Protein AF-A0A833WIV6-F1 (afdb_monomer)

Radius of gyration: 15.49 Å; Cα contacts (8 Å, |Δi|>4): 102; chains: 1; bounding box: 27×30×42 Å

Nearest PDB structures (foldseek):
  5jgd-assembly1_A  TM=8.834E-01  e=3.435E-06  Homo sapiens
  5jgb-assembly1_A  TM=8.990E-01  e=9.424E-06  Homo sapiens
  5gjg-assembly1_A  TM=8.885E-01  e=7.200E-06  Homo sapiens
  7nti-assembly1_A  TM=8.740E-01  e=1.411E-05  Homo sapiens
  9fpd-assembly1_A  TM=8.781E-01  e=3.384E-05  Homo sapiens

Mean predicted aligned error: 6.57 Å

Secondary structure (DSSP, 8-state):
-----HHHHHHHHHHHHHHHTT---TTSPPEEEEEGGGTEEEEPP-TT-BHHHHHTTGGGPPPPPHHHHHHHHHHHHHHHHHHHH--SSS----S--SGGG-B--TT-

Organism: Juglans regia (NCBI:txid51240)

Sequence (108 aa):
MLHSHGSQGSQEFQMEVNVLGQLRHPNLVKLIGSCPEAFALIYEYLPNGSLEDRLKCKDNSPPLSWQTRLRIAIELCSVLVYLHSSTRPRTIVHGDLKPANILLDSNY

InterPro domains:
  IPR000719 Protein kinase domain [PS50011] (1-108)
  IPR001245 Serine-threonine/tyrosine-protein kinase, catalytic domain [PF07714] (5-107)
  IPR008271 Serine/threonine-protein kinase, active site [PS00108] (92-104)
  IPR011009 Protein kinase-like domain superfamily [SSF56112] (6-108)
  IPR051348 U-box domain-containing ubiquitin ligases [PTHR45647] (1-108)

Foldseek 3Di:
DQDPDPPVLVVVLVCCCVPQQPDDDPQDWHFPHADSVVSDTDTDDAPQAWQVCQCVCPPVNDHDDPVRVVVLVVSVVVVQCVQQVDPPPHRHDPVDDDRNPRGHHPVD

pLDDT: mean 86.27, std 14.5, range [40.66, 98.25]

Structure (mmCIF, N/CA/C/O backbone):
data_AF-A0A833WIV6-F1
#
_entry.id   AF-A0A833WIV6-F1
#
loop_
_atom_site.group_PDB
_atom_site.id
_atom_site.type_symbol
_atom_site.label_atom_id
_atom_site.label_alt_id
_atom_site.label_comp_id
_atom_site.label_asym_id
_atom_site.label_entity_id
_atom_site.label_seq_id
_atom_site.pdbx_PDB_ins_code
_atom_site.Cartn_x
_atom_site.Cartn_y
_atom_site.Cartn_z
_atom_site.occupancy
_atom_site.B_iso_or_equiv
_atom_site.auth_seq_id
_atom_site.auth_comp_id
_atom_site.auth_asym_id
_atom_site.auth_atom_id
_atom_site.pdbx_PDB_model_num
ATOM 1 N N . MET A 1 1 ? -0.946 -12.568 8.301 1.00 41.06 1 MET A N 1
ATOM 2 C CA . MET A 1 1 ? -1.688 -13.176 9.425 1.00 41.06 1 MET A CA 1
ATOM 3 C C . MET A 1 1 ? -1.398 -12.335 10.646 1.00 41.06 1 MET A C 1
ATOM 5 O O . MET A 1 1 ? -0.235 -12.233 11.010 1.00 41.06 1 MET A O 1
ATOM 9 N N . LEU A 1 2 ? -2.412 -11.697 11.227 1.00 44.12 2 LEU A N 1
ATOM 10 C CA . LEU A 1 2 ? -2.279 -11.105 12.556 1.00 44.12 2 LEU A CA 1
ATOM 11 C C . LEU A 1 2 ? -2.088 -12.277 13.528 1.00 44.12 2 LEU A C 1
ATOM 13 O O . LEU A 1 2 ? -2.938 -13.163 13.605 1.00 44.12 2 LEU A O 1
ATOM 17 N N . HIS A 1 3 ? -0.919 -12.370 14.157 1.00 42.97 3 HIS A N 1
ATOM 18 C CA . HIS A 1 3 ? -0.612 -13.471 15.064 1.00 42.97 3 HIS A CA 1
ATOM 19 C C . HIS A 1 3 ? -1.459 -13.350 16.338 1.00 42.97 3 HIS A C 1
ATOM 21 O O . HIS A 1 3 ? -1.523 -12.292 16.961 1.00 42.97 3 HIS A O 1
ATOM 27 N N . SER A 1 4 ? -2.090 -14.453 16.745 1.00 52.16 4 SER A N 1
ATOM 28 C CA . SER A 1 4 ? -2.862 -14.553 17.983 1.00 52.16 4 SER A CA 1
ATOM 29 C C . SER A 1 4 ? -1.932 -14.569 19.201 1.00 52.16 4 SER A C 1
ATOM 31 O O . SER A 1 4 ? -1.589 -15.631 19.721 1.00 52.16 4 SER A O 1
ATOM 33 N N . HIS A 1 5 ? -1.515 -13.398 19.674 1.00 40.66 5 HIS A N 1
ATOM 34 C CA . HIS A 1 5 ? -0.803 -13.268 20.943 1.00 40.66 5 HIS A CA 1
ATOM 35 C C . HIS A 1 5 ? -1.464 -12.198 21.823 1.00 40.66 5 HIS A C 1
ATOM 37 O O . HIS A 1 5 ? -1.120 -11.022 21.796 1.00 40.66 5 HIS A O 1
ATOM 43 N N . GLY A 1 6 ? -2.431 -12.642 22.631 1.00 57.00 6 GLY A N 1
ATOM 44 C CA . GLY A 1 6 ? -2.947 -11.898 23.784 1.00 57.00 6 GLY A CA 1
ATOM 45 C C . GLY A 1 6 ? -3.742 -10.623 23.477 1.00 57.00 6 GLY A C 1
ATOM 46 O O . GLY A 1 6 ? -4.127 -10.342 22.344 1.00 57.00 6 GLY A O 1
ATOM 47 N N . SER A 1 7 ? -3.982 -9.839 24.534 1.00 56.44 7 SER A N 1
ATOM 48 C CA . SER A 1 7 ? -4.749 -8.580 24.548 1.00 56.44 7 SER A CA 1
ATOM 49 C C . SER A 1 7 ? -4.267 -7.513 23.555 1.00 56.44 7 SER A C 1
ATOM 51 O O . SER A 1 7 ? -4.980 -6.545 23.300 1.00 56.44 7 SER A O 1
ATOM 53 N N . GLN A 1 8 ? -3.067 -7.676 22.995 1.00 56.16 8 GLN A N 1
ATOM 54 C CA . GLN A 1 8 ? -2.459 -6.755 22.041 1.00 56.16 8 GLN A CA 1
ATOM 55 C C . GLN A 1 8 ? -3.048 -6.919 20.629 1.00 56.16 8 GLN A C 1
ATOM 57 O O . GLN A 1 8 ? -3.480 -5.930 20.042 1.00 56.16 8 GLN A O 1
ATOM 62 N N . GLY A 1 9 ? -3.220 -8.157 20.145 1.00 62.94 9 GLY A N 1
ATOM 63 C CA . GLY A 1 9 ? -3.847 -8.419 18.839 1.00 62.94 9 GLY A CA 1
ATOM 64 C C . GLY A 1 9 ? -5.316 -7.977 18.769 1.00 62.94 9 GLY A C 1
ATOM 65 O O . GLY A 1 9 ? -5.776 -7.496 17.737 1.00 62.94 9 GLY A O 1
ATOM 66 N N . SER A 1 10 ? -6.049 -8.042 19.889 1.00 69.50 10 SER A N 1
ATOM 67 C CA . SER A 1 10 ? -7.416 -7.501 19.967 1.00 69.50 10 SER A CA 1
ATOM 68 C C . SER A 1 10 ? -7.462 -5.971 19.921 1.00 69.50 10 SER A C 1
ATOM 70 O O . SER A 1 10 ? -8.413 -5.405 19.386 1.00 69.50 10 SER A O 1
ATOM 72 N N . GLN A 1 11 ? -6.449 -5.293 20.474 1.00 70.31 11 GLN A N 1
ATOM 73 C CA . GLN A 1 11 ? -6.368 -3.830 20.445 1.00 70.31 11 GLN A CA 1
ATOM 74 C C . GLN A 1 11 ? -5.996 -3.321 19.052 1.00 70.31 11 GLN A C 1
ATOM 76 O O . GLN A 1 11 ? -6.626 -2.379 18.579 1.00 70.31 11 GLN A O 1
ATOM 81 N N . GLU A 1 12 ? -5.037 -3.963 18.381 1.00 70.06 12 GLU A N 1
ATOM 82 C CA . GLU A 1 12 ? -4.655 -3.650 16.996 1.00 70.06 12 GLU A CA 1
ATOM 83 C C . GLU A 1 12 ? -5.832 -3.857 16.041 1.00 70.06 12 GLU A C 1
ATOM 85 O O . GLU A 1 12 ? -6.184 -2.945 15.297 1.00 70.06 12 GLU A O 1
ATOM 90 N N . PHE A 1 13 ? -6.527 -4.993 16.148 1.00 76.75 13 PHE A N 1
ATOM 91 C CA . PHE A 1 13 ? -7.725 -5.263 15.358 1.00 76.75 13 PHE A CA 1
ATOM 92 C C . PHE A 1 13 ? -8.808 -4.195 15.564 1.00 76.75 13 PHE A C 1
ATOM 94 O O . PHE A 1 13 ? -9.342 -3.643 14.602 1.00 76.75 13 PHE A O 1
ATOM 101 N N . GLN A 1 14 ? -9.118 -3.852 16.817 1.00 76.06 14 GLN A N 1
ATOM 102 C CA . GLN A 1 14 ? -10.146 -2.855 17.112 1.00 76.06 14 GLN A CA 1
ATOM 103 C C . GLN A 1 14 ? -9.735 -1.443 16.669 1.00 76.06 14 GLN A C 1
ATOM 105 O O . GLN A 1 14 ? -10.585 -0.658 16.238 1.00 76.06 14 GLN A O 1
ATOM 110 N N . MET A 1 15 ? -8.444 -1.117 16.765 1.00 71.06 15 MET A N 1
ATOM 111 C CA . MET A 1 15 ? -7.890 0.139 16.273 1.00 71.06 15 MET A CA 1
ATOM 112 C C . MET A 1 15 ? -7.983 0.215 14.750 1.00 71.06 15 MET A C 1
ATOM 114 O O . MET A 1 15 ? -8.459 1.226 14.240 1.00 71.06 15 MET A O 1
ATOM 118 N N . GLU A 1 16 ? -7.614 -0.844 14.030 1.00 69.81 16 GLU A N 1
ATOM 119 C CA . GLU A 1 16 ? -7.737 -0.899 12.574 1.00 69.81 16 GLU A CA 1
ATOM 120 C C . GLU A 1 16 ? -9.196 -0.763 12.126 1.00 69.81 16 GLU A C 1
ATOM 122 O O . GLU A 1 16 ? -9.499 0.073 11.277 1.00 69.81 16 GLU A O 1
ATOM 127 N N . VAL A 1 17 ? -10.133 -1.473 12.759 1.00 79.12 17 VAL A N 1
ATOM 128 C CA . VAL A 1 17 ? -11.567 -1.350 12.444 1.00 79.12 17 VAL A CA 1
ATOM 129 C C . VAL A 1 17 ? -12.081 0.075 12.672 1.00 79.12 17 VAL A C 1
ATOM 131 O O . VAL A 1 17 ? -12.759 0.632 11.808 1.00 79.12 17 VAL A O 1
ATOM 134 N N . ASN A 1 18 ? -11.747 0.694 13.808 1.00 79.62 18 ASN A N 1
ATOM 135 C CA . ASN A 1 18 ? -12.269 2.017 14.157 1.00 79.62 18 ASN A CA 1
ATOM 136 C C . ASN A 1 18 ? -11.601 3.153 13.375 1.00 79.62 18 ASN A C 1
ATOM 138 O O . ASN A 1 18 ? -12.275 4.124 13.034 1.00 79.62 18 ASN A O 1
ATOM 142 N N . VAL A 1 19 ? -10.294 3.055 13.118 1.00 78.62 19 VAL A N 1
ATOM 143 C CA . VAL A 1 19 ? -9.507 4.095 12.446 1.00 78.62 19 VAL A CA 1
ATOM 144 C C . VAL A 1 19 ? -9.516 3.875 10.937 1.00 78.62 19 VAL A C 1
ATOM 146 O O . VAL A 1 19 ? -10.040 4.720 10.215 1.00 78.62 19 VAL A O 1
ATOM 149 N N . LEU A 1 20 ? -9.007 2.738 10.444 1.00 77.06 20 LEU A N 1
ATOM 150 C CA . LEU A 1 20 ? -8.900 2.471 9.000 1.00 77.06 20 LEU A CA 1
ATOM 151 C C . LEU A 1 20 ? -10.276 2.387 8.335 1.00 77.06 20 LEU A C 1
ATOM 153 O O . LEU A 1 20 ? -10.439 2.822 7.195 1.00 77.06 20 LEU A O 1
ATOM 157 N N . GLY A 1 21 ? -11.294 1.925 9.067 1.00 80.94 21 GLY A N 1
ATOM 158 C CA . GLY A 1 21 ? -12.677 1.903 8.593 1.00 80.94 21 GLY A CA 1
ATOM 159 C C . GLY A 1 21 ? -13.210 3.276 8.164 1.00 80.94 21 GLY A C 1
ATOM 160 O O . GLY A 1 21 ? -14.074 3.335 7.287 1.00 80.94 21 GLY A O 1
ATOM 161 N N . GLN A 1 22 ? -12.665 4.374 8.700 1.00 83.19 22 GLN A N 1
ATOM 162 C CA . GLN A 1 22 ? -13.079 5.750 8.392 1.00 83.19 22 GLN A CA 1
ATOM 163 C C . GLN A 1 22 ? -12.197 6.438 7.341 1.00 83.19 22 GLN A C 1
ATOM 165 O O . GLN A 1 22 ? -12.603 7.449 6.768 1.00 83.19 22 GLN A O 1
ATOM 170 N N . LEU A 1 23 ? -11.009 5.899 7.060 1.00 86.88 23 LEU A N 1
ATOM 171 C CA . LEU A 1 23 ? -10.064 6.514 6.134 1.00 86.88 23 LEU A CA 1
ATOM 172 C C . LEU A 1 23 ? -10.475 6.277 4.685 1.00 86.88 23 LEU A C 1
ATOM 174 O O . LEU A 1 23 ? -10.780 5.156 4.278 1.00 86.88 23 LEU A O 1
ATOM 178 N N . ARG A 1 24 ? -10.472 7.339 3.884 1.00 89.94 24 ARG A N 1
ATOM 179 C CA . ARG A 1 24 ? -10.794 7.285 2.456 1.00 89.94 24 ARG A CA 1
ATOM 1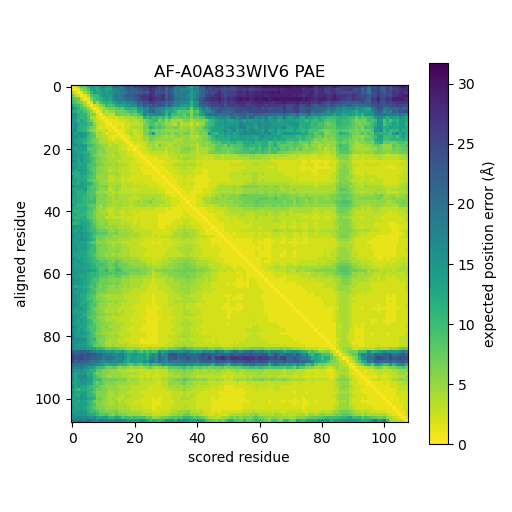80 C C . ARG A 1 24 ? -9.826 8.182 1.699 1.00 89.94 24 ARG A C 1
ATOM 182 O O . ARG A 1 24 ? -9.851 9.398 1.860 1.00 89.94 24 ARG A O 1
ATOM 189 N N . HIS A 1 25 ? -8.992 7.568 0.869 1.00 93.38 25 HIS A N 1
ATOM 190 C CA . HIS A 1 25 ? -8.048 8.243 -0.015 1.00 93.38 25 HIS A CA 1
ATOM 191 C C . HIS A 1 25 ? -7.832 7.364 -1.259 1.00 93.38 25 HIS A C 1
ATOM 193 O O . HIS A 1 2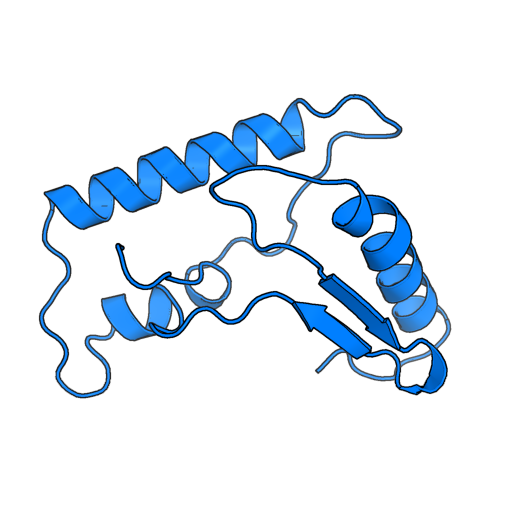5 ? -7.778 6.147 -1.104 1.00 93.38 25 HIS A O 1
ATOM 199 N N . PRO A 1 26 ? -7.707 7.927 -2.477 1.00 93.62 26 PRO A N 1
ATOM 200 C CA . PRO A 1 26 ? -7.577 7.140 -3.711 1.00 93.62 26 PRO A CA 1
ATOM 201 C C . PRO A 1 26 ? -6.365 6.197 -3.731 1.00 93.62 26 PRO A C 1
ATOM 203 O O . PRO A 1 26 ? -6.423 5.147 -4.352 1.00 93.62 26 PRO A O 1
ATOM 206 N N . ASN A 1 27 ? -5.284 6.548 -3.029 1.00 95.50 27 ASN A N 1
ATOM 207 C CA . ASN A 1 27 ? -4.068 5.727 -2.913 1.00 95.50 27 ASN A CA 1
ATOM 208 C C . ASN A 1 27 ? -3.936 5.026 -1.545 1.00 95.50 27 ASN A C 1
ATOM 210 O O . ASN A 1 27 ? -2.826 4.776 -1.084 1.00 95.50 27 ASN A O 1
ATOM 214 N N . LEU A 1 28 ? -5.054 4.778 -0.854 1.00 93.50 28 LEU A N 1
ATOM 215 C CA . LEU A 1 28 ? -5.100 3.985 0.376 1.00 93.50 28 LEU A CA 1
ATOM 216 C C . LEU A 1 28 ? -6.031 2.795 0.165 1.00 93.50 28 LEU A C 1
ATOM 218 O O . LEU A 1 28 ? -7.194 2.995 -0.178 1.00 93.50 28 LEU A O 1
ATOM 222 N N . VAL A 1 29 ? -5.535 1.583 0.425 1.00 92.88 29 VAL A N 1
ATOM 223 C CA . VAL A 1 29 ? -6.344 0.366 0.306 1.00 92.88 29 VAL A CA 1
ATOM 224 C C . VAL A 1 29 ? -7.581 0.454 1.199 1.00 92.88 29 VAL A C 1
ATOM 226 O O . VAL A 1 29 ? -7.511 0.763 2.393 1.00 92.88 29 VAL A O 1
ATOM 229 N N . LYS A 1 30 ? -8.744 0.200 0.610 1.00 92.19 30 LYS A N 1
ATOM 230 C CA . LYS A 1 30 ? -10.029 0.323 1.281 1.00 92.19 30 LYS A CA 1
ATOM 231 C C . LYS A 1 30 ? -10.308 -0.902 2.142 1.00 92.19 30 LYS A C 1
ATOM 233 O O . LYS A 1 30 ? -10.468 -2.012 1.634 1.00 92.19 30 LYS A O 1
ATOM 238 N N . LEU A 1 31 ? -10.472 -0.675 3.443 1.00 92.31 31 LEU A N 1
ATOM 239 C CA . LEU A 1 31 ? -11.099 -1.643 4.339 1.00 92.31 31 LEU A CA 1
ATOM 240 C C . LEU A 1 31 ? -12.606 -1.703 4.030 1.00 92.31 31 LEU A C 1
ATOM 242 O O . LEU A 1 31 ? -13.322 -0.709 4.175 1.00 92.31 31 LEU A O 1
ATOM 246 N N . ILE A 1 32 ? -13.078 -2.861 3.572 1.00 92.69 32 ILE A N 1
ATOM 247 C CA . ILE A 1 32 ? -14.486 -3.131 3.247 1.00 92.69 32 ILE A CA 1
ATOM 248 C C . ILE A 1 32 ? -15.252 -3.539 4.507 1.00 92.69 32 ILE A C 1
ATOM 250 O O . ILE A 1 32 ? -16.395 -3.123 4.690 1.00 92.69 32 ILE A O 1
ATOM 254 N N . GLY A 1 33 ? -14.629 -4.329 5.382 1.00 91.31 33 GLY A N 1
ATOM 255 C CA . GLY A 1 33 ? -15.257 -4.799 6.611 1.00 91.31 33 GLY A CA 1
ATOM 256 C C . GLY A 1 33 ? -14.315 -5.607 7.490 1.00 91.31 33 GLY A C 1
ATOM 257 O O . GLY A 1 33 ? -13.123 -5.726 7.215 1.00 91.31 33 GLY A O 1
ATOM 258 N N . SER A 1 34 ? -14.865 -6.182 8.553 1.00 92.19 34 SER A N 1
ATOM 259 C CA . SER A 1 34 ? -14.135 -7.025 9.494 1.00 92.19 34 SER A CA 1
ATOM 260 C C . SER A 1 34 ? -15.002 -8.192 9.970 1.00 92.19 34 SER A C 1
ATOM 262 O O . SER A 1 34 ? -16.228 -8.114 9.954 1.00 92.19 34 SER A O 1
ATOM 264 N N . CYS A 1 35 ? -14.357 -9.284 10.375 1.00 90.31 35 CYS A N 1
ATOM 265 C CA . CYS A 1 35 ? -14.972 -10.425 11.046 1.00 90.31 35 CYS A CA 1
ATOM 266 C C . CYS A 1 35 ? -14.278 -10.605 12.404 1.00 90.31 35 CYS A C 1
ATOM 268 O O . CYS A 1 35 ? -13.179 -11.172 12.458 1.00 90.31 35 CYS A O 1
ATOM 270 N N . PRO A 1 36 ? -14.867 -10.074 13.492 1.00 86.38 36 PRO A N 1
ATOM 271 C CA . PRO A 1 36 ? -14.290 -10.148 14.832 1.00 86.38 36 PRO A CA 1
ATOM 272 C C . PRO A 1 36 ? -14.079 -11.578 15.332 1.00 86.38 36 PRO A C 1
ATOM 274 O O . PRO A 1 36 ? -13.080 -11.851 15.988 1.00 86.38 36 PRO A O 1
ATOM 277 N N . GLU A 1 37 ? -14.970 -12.505 14.979 1.00 88.44 37 GLU A N 1
ATOM 278 C CA . GLU A 1 37 ? -14.913 -13.914 15.387 1.00 88.44 37 GLU A CA 1
ATOM 279 C C . GLU A 1 37 ? -13.665 -14.622 14.849 1.00 88.44 37 GLU A C 1
ATOM 281 O O . GLU A 1 37 ? -13.138 -15.534 15.484 1.00 88.44 37 GLU A O 1
ATOM 286 N N . ALA A 1 38 ? -13.183 -14.184 13.684 1.00 88.56 38 ALA A N 1
ATOM 287 C CA . ALA A 1 38 ? -11.991 -14.708 13.031 1.00 88.56 38 ALA A CA 1
ATOM 288 C C . ALA A 1 38 ? -10.770 -13.779 13.155 1.00 88.56 38 ALA A C 1
ATOM 290 O O . ALA A 1 38 ? -9.729 -14.084 12.574 1.00 88.56 38 ALA A O 1
ATOM 291 N N . PHE A 1 39 ? -10.889 -12.640 13.854 1.00 85.12 39 PHE A N 1
ATOM 292 C CA . PHE A 1 39 ? -9.889 -11.560 13.857 1.00 85.12 39 PHE A CA 1
ATOM 293 C C . PHE A 1 39 ? -9.416 -11.186 12.439 1.00 85.12 39 PHE A C 1
ATOM 295 O O . PHE A 1 39 ? -8.233 -10.941 12.193 1.00 85.12 39 PHE A O 1
ATOM 302 N N . ALA A 1 40 ? -10.348 -11.173 11.482 1.00 89.25 40 ALA A N 1
ATOM 303 C CA . ALA A 1 40 ? -10.054 -10.983 10.067 1.00 89.25 40 ALA A CA 1
ATOM 304 C C . ALA A 1 40 ? -10.526 -9.617 9.562 1.00 89.25 40 ALA A C 1
ATOM 306 O O . ALA A 1 40 ? -11.593 -9.125 9.933 1.00 89.25 40 ALA A O 1
ATOM 307 N N . LEU A 1 41 ? -9.736 -9.021 8.673 1.00 90.00 41 LEU A N 1
ATOM 308 C CA . LEU A 1 41 ? -10.052 -7.771 7.992 1.00 90.00 41 LEU A CA 1
ATOM 309 C C . LEU A 1 41 ? -10.234 -8.049 6.506 1.00 90.00 41 LEU A C 1
ATOM 311 O O . LEU A 1 41 ? -9.440 -8.768 5.899 1.00 90.00 41 LEU A O 1
ATOM 315 N N . ILE A 1 42 ? -11.294 -7.489 5.934 1.00 93.56 42 ILE A N 1
ATOM 316 C CA . ILE A 1 42 ? -11.636 -7.655 4.526 1.00 93.56 42 ILE A CA 1
ATOM 317 C C . ILE A 1 42 ? -11.290 -6.361 3.801 1.00 93.56 42 ILE A C 1
ATOM 319 O O . ILE A 1 42 ? -11.939 -5.337 4.010 1.00 93.56 42 ILE A O 1
ATOM 323 N N . TYR A 1 43 ? -10.284 -6.424 2.938 1.00 93.25 43 TYR A N 1
ATOM 324 C CA . TYR A 1 43 ? -9.844 -5.320 2.089 1.00 93.25 43 TYR A CA 1
ATOM 325 C C . TYR A 1 43 ? -10.338 -5.502 0.654 1.00 93.25 43 TYR A C 1
ATOM 327 O O . TYR A 1 43 ? -10.713 -6.605 0.247 1.00 93.25 43 TYR A O 1
ATOM 335 N N . GLU A 1 44 ? -10.329 -4.423 -0.124 1.00 94.19 44 GLU A N 1
ATOM 336 C CA . GLU A 1 44 ? -10.437 -4.548 -1.575 1.00 94.19 44 GLU A CA 1
ATOM 337 C C . GLU A 1 44 ? -9.277 -5.363 -2.160 1.00 94.19 44 GLU A C 1
ATOM 339 O O . GLU A 1 44 ? -8.172 -5.404 -1.615 1.00 94.19 44 GLU A O 1
ATOM 344 N N . TYR A 1 45 ? -9.544 -6.034 -3.278 1.00 94.44 45 TYR A N 1
ATOM 345 C CA . TYR A 1 45 ? -8.558 -6.872 -3.942 1.00 94.44 45 TYR A CA 1
ATOM 346 C C . TYR A 1 45 ? -7.767 -6.074 -4.982 1.00 94.44 45 TYR A C 1
ATOM 348 O O . TYR A 1 45 ? -8.351 -5.460 -5.875 1.00 94.44 45 TYR A O 1
ATOM 356 N N . LEU A 1 46 ? -6.437 -6.139 -4.892 1.00 95.19 46 LEU A N 1
ATOM 357 C CA . LEU A 1 46 ? -5.501 -5.493 -5.811 1.00 95.19 46 LEU A CA 1
ATOM 358 C C . LEU A 1 46 ? -4.711 -6.577 -6.571 1.00 95.19 46 LEU A C 1
ATOM 360 O O . LEU A 1 46 ? -3.958 -7.330 -5.947 1.00 95.19 46 LEU A O 1
ATOM 364 N N . PRO A 1 47 ? -4.902 -6.715 -7.898 1.00 93.31 47 PRO A N 1
ATOM 365 C CA . PRO A 1 47 ? -4.488 -7.914 -8.630 1.00 93.31 47 PRO A CA 1
ATOM 366 C C . PRO A 1 47 ? -2.983 -8.009 -8.908 1.00 93.31 47 PRO A C 1
ATOM 368 O O . PRO A 1 47 ? -2.493 -9.106 -9.163 1.00 93.31 47 PRO A O 1
ATOM 371 N N . ASN A 1 48 ? -2.238 -6.898 -8.872 1.00 94.12 48 ASN A N 1
ATOM 372 C CA . ASN A 1 48 ? -0.842 -6.860 -9.326 1.00 94.12 48 ASN A CA 1
ATOM 373 C C . ASN A 1 48 ? 0.190 -7.048 -8.203 1.00 94.12 48 ASN A C 1
ATOM 375 O O . ASN A 1 48 ? 1.381 -6.792 -8.398 1.00 94.12 48 ASN A O 1
ATOM 379 N N . GLY A 1 49 ? -0.254 -7.535 -7.042 1.00 94.25 49 GLY A N 1
ATOM 380 C CA . GLY A 1 49 ? 0.618 -7.849 -5.915 1.00 94.25 49 GLY A CA 1
ATOM 381 C C . GLY A 1 49 ? 1.281 -6.608 -5.317 1.00 94.25 49 GLY A C 1
ATOM 382 O O . GLY A 1 49 ? 0.714 -5.514 -5.332 1.00 94.25 49 GLY A O 1
ATOM 383 N N . SER A 1 50 ? 2.473 -6.796 -4.749 1.00 97.69 50 SER A N 1
ATOM 384 C CA . SER A 1 50 ? 3.216 -5.729 -4.076 1.00 97.69 50 SER A CA 1
ATOM 385 C C . SER A 1 50 ? 4.229 -5.032 -4.991 1.00 97.69 50 SER A C 1
ATOM 387 O O . SER A 1 50 ? 4.726 -5.594 -5.973 1.00 97.69 50 SER A O 1
ATOM 389 N N . LEU A 1 51 ? 4.631 -3.816 -4.618 1.00 97.94 51 LEU A N 1
ATOM 390 C CA . LEU A 1 51 ? 5.760 -3.127 -5.234 1.00 97.94 51 LEU A CA 1
ATOM 391 C C . LEU A 1 51 ? 7.049 -3.946 -5.092 1.00 97.94 51 LEU A C 1
ATOM 393 O O . LEU A 1 51 ? 7.881 -3.926 -5.995 1.00 97.94 51 LEU A O 1
ATOM 397 N N . GLU A 1 52 ? 7.215 -4.694 -3.998 1.00 98.19 52 GLU A N 1
ATOM 398 C CA . GLU A 1 52 ? 8.358 -5.593 -3.832 1.00 98.19 52 GLU A CA 1
ATOM 399 C C . GLU A 1 52 ? 8.418 -6.661 -4.935 1.00 98.19 52 GLU A C 1
ATOM 401 O O . GLU A 1 52 ? 9.474 -6.846 -5.546 1.00 98.19 52 GLU A O 1
ATOM 406 N N . ASP A 1 53 ? 7.294 -7.323 -5.227 1.00 96.94 53 ASP A N 1
ATOM 407 C CA . ASP A 1 53 ? 7.205 -8.330 -6.292 1.00 96.94 53 ASP A CA 1
ATOM 408 C C . ASP A 1 53 ? 7.601 -7.726 -7.649 1.00 96.94 53 ASP A C 1
ATOM 410 O O . ASP A 1 53 ? 8.372 -8.319 -8.412 1.00 96.94 53 ASP A O 1
ATOM 414 N N . ARG A 1 54 ? 7.125 -6.507 -7.936 1.00 96.50 54 ARG A N 1
ATOM 415 C CA . ARG A 1 54 ? 7.428 -5.805 -9.190 1.00 96.50 54 ARG A CA 1
ATOM 416 C C . ARG A 1 54 ? 8.867 -5.323 -9.284 1.00 96.50 54 ARG A C 1
ATOM 418 O O . ARG A 1 54 ? 9.465 -5.433 -10.352 1.00 96.50 54 ARG A O 1
ATOM 425 N N . LEU A 1 55 ? 9.451 -4.839 -8.191 1.00 96.81 55 LEU A N 1
ATOM 426 C CA . LEU A 1 55 ? 10.865 -4.455 -8.152 1.00 96.81 55 LEU A CA 1
ATOM 427 C C . LEU A 1 55 ? 11.788 -5.665 -8.345 1.00 96.81 55 LEU A C 1
ATOM 429 O O . LEU A 1 55 ? 12.831 -5.533 -8.981 1.00 96.81 55 LEU A O 1
ATOM 433 N N . LYS A 1 56 ? 11.383 -6.847 -7.864 1.00 97.25 56 LYS A N 1
ATOM 434 C CA . LYS A 1 56 ? 12.094 -8.118 -8.079 1.00 97.25 56 LYS A CA 1
ATOM 435 C C . LYS A 1 56 ? 11.837 -8.743 -9.454 1.00 97.25 56 LYS A C 1
ATOM 437 O O . LYS A 1 56 ? 12.397 -9.797 -9.734 1.00 97.25 56 LYS A O 1
ATOM 442 N N . CYS A 1 57 ? 11.018 -8.117 -10.306 1.00 96.50 57 CYS A N 1
ATOM 443 C CA . CYS A 1 57 ? 10.627 -8.659 -11.613 1.00 96.50 57 CYS A CA 1
ATOM 444 C C . CYS A 1 57 ? 10.063 -10.090 -11.504 1.00 96.50 57 CYS A C 1
ATOM 446 O O . CYS A 1 57 ? 10.343 -10.951 -12.340 1.00 96.50 57 CYS A O 1
ATOM 448 N N . LYS A 1 58 ? 9.280 -10.352 -10.447 1.00 95.94 58 LYS A N 1
ATOM 449 C CA . LYS A 1 58 ? 8.643 -11.652 -10.204 1.00 95.94 58 LYS A CA 1
ATOM 450 C C . LYS A 1 58 ? 7.827 -12.094 -11.421 1.00 95.94 58 LYS A C 1
ATOM 452 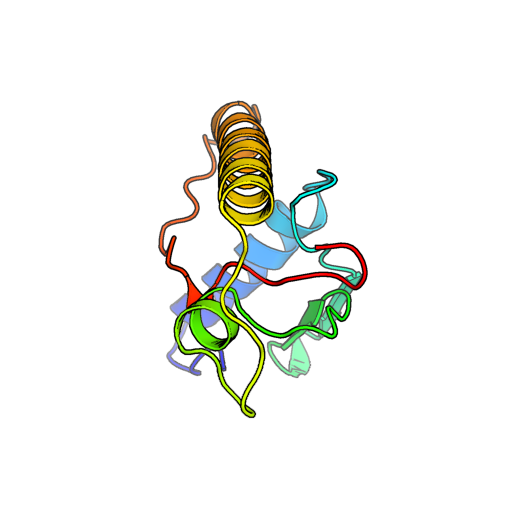O O . LYS A 1 58 ? 7.292 -11.251 -12.145 1.00 95.94 58 LYS A O 1
ATOM 457 N N . ASP A 1 59 ? 7.778 -13.402 -11.658 1.00 94.62 59 ASP A N 1
ATOM 458 C CA . ASP A 1 59 ? 7.093 -14.024 -12.800 1.00 94.62 59 ASP A CA 1
ATOM 459 C C . ASP A 1 59 ? 7.559 -13.481 -14.165 1.00 94.62 59 ASP A C 1
ATOM 461 O O . ASP A 1 59 ? 6.792 -13.403 -15.121 1.00 94.62 59 ASP A O 1
ATOM 465 N N . ASN A 1 60 ? 8.839 -13.090 -14.256 1.00 95.12 60 ASN A N 1
ATOM 466 C CA . ASN A 1 60 ? 9.461 -12.476 -15.436 1.00 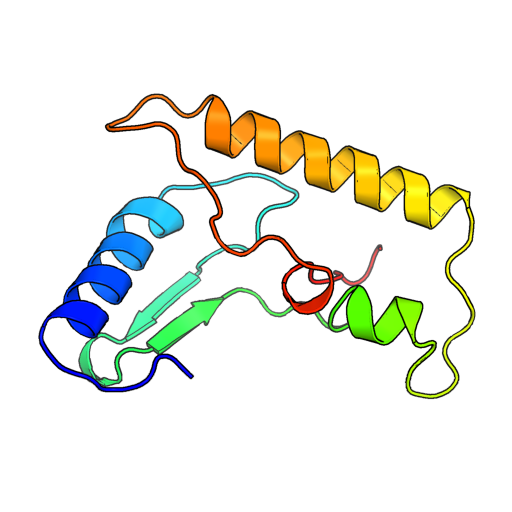95.12 60 ASN A CA 1
ATOM 467 C C . ASN A 1 60 ? 8.776 -11.181 -15.900 1.00 95.12 60 ASN A C 1
ATOM 469 O O . ASN A 1 60 ? 8.851 -10.806 -17.073 1.00 95.12 60 ASN A O 1
ATOM 473 N N . SER A 1 61 ? 8.110 -10.479 -14.985 1.00 93.94 61 SER A N 1
ATOM 474 C CA . SER A 1 61 ? 7.508 -9.187 -15.285 1.00 93.94 61 SER A CA 1
ATOM 475 C C . SER A 1 61 ? 8.583 -8.152 -15.650 1.00 93.94 61 SER A C 1
ATOM 477 O O . SER A 1 61 ? 9.656 -8.129 -15.043 1.00 93.94 61 SER A O 1
ATOM 479 N N . PRO A 1 62 ? 8.332 -7.262 -16.630 1.00 95.12 62 PRO A N 1
ATOM 480 C CA . PRO A 1 62 ? 9.331 -6.290 -17.044 1.00 95.12 62 PRO A CA 1
ATOM 481 C C . PRO A 1 62 ? 9.640 -5.301 -15.908 1.00 95.12 62 PRO A C 1
ATOM 483 O O . PRO A 1 62 ? 8.753 -5.005 -15.086 1.00 95.12 62 PRO A O 1
ATOM 486 N N . PRO A 1 63 ? 10.863 -4.739 -15.878 1.00 96.19 63 PRO A N 1
ATOM 487 C CA . PRO A 1 63 ? 11.212 -3.690 -14.934 1.00 96.19 63 PRO A CA 1
ATOM 488 C C . PRO A 1 63 ? 10.256 -2.502 -15.043 1.00 96.19 63 PRO A C 1
ATOM 490 O O . PRO A 1 63 ? 9.878 -2.086 -16.139 1.00 96.19 63 PRO A O 1
ATOM 493 N N . LEU A 1 64 ? 9.908 -1.908 -13.901 1.00 96.44 64 LEU A N 1
ATOM 494 C CA . LEU A 1 64 ? 9.115 -0.680 -13.878 1.00 96.44 64 LEU A CA 1
ATOM 495 C C . LEU A 1 64 ? 9.859 0.441 -14.609 1.00 96.44 64 LEU A C 1
ATOM 497 O O . LEU A 1 64 ? 11.031 0.703 -14.301 1.00 96.44 64 LEU A O 1
ATOM 501 N N . SER A 1 65 ? 9.164 1.129 -15.517 1.00 96.94 65 SER A N 1
ATOM 502 C CA . SER A 1 65 ? 9.685 2.332 -16.166 1.00 96.94 65 SER A CA 1
ATOM 503 C C . SER A 1 65 ? 9.925 3.439 -15.141 1.00 96.94 65 SER A C 1
ATOM 505 O O . SER A 1 65 ? 9.331 3.458 -14.060 1.00 96.94 65 SER A O 1
ATOM 507 N N . TRP A 1 66 ? 10.789 4.392 -15.483 1.00 97.62 66 TRP A N 1
ATOM 508 C CA . TRP A 1 66 ? 11.064 5.531 -14.609 1.00 97.62 66 TRP A CA 1
ATOM 509 C C . TRP A 1 66 ? 9.801 6.346 -14.301 1.00 97.62 66 TRP A C 1
ATOM 511 O O . TRP A 1 66 ? 9.553 6.696 -13.150 1.00 97.62 66 TRP A O 1
ATOM 521 N N . GLN A 1 67 ? 8.961 6.570 -15.313 1.00 97.69 67 GLN A N 1
ATOM 522 C CA . GLN A 1 67 ? 7.695 7.289 -15.174 1.00 97.69 67 GLN A CA 1
ATOM 523 C C . GLN A 1 67 ? 6.758 6.593 -14.177 1.00 97.69 67 GLN A C 1
ATOM 525 O O . GLN A 1 67 ? 6.177 7.251 -13.318 1.00 97.69 67 GLN A O 1
ATOM 530 N N . THR A 1 68 ? 6.671 5.262 -14.239 1.00 96.81 68 THR A N 1
ATOM 531 C CA . THR A 1 68 ? 5.842 4.470 -13.318 1.00 96.81 68 THR A CA 1
ATOM 532 C C . THR A 1 68 ? 6.338 4.589 -11.879 1.00 96.81 68 THR A C 1
ATOM 534 O O . THR A 1 68 ? 5.553 4.816 -10.964 1.00 96.81 68 THR A O 1
ATOM 537 N N . ARG A 1 69 ? 7.659 4.511 -11.668 1.00 97.38 69 ARG A N 1
ATOM 538 C CA . ARG A 1 69 ? 8.264 4.669 -10.334 1.00 97.38 69 ARG A CA 1
ATOM 539 C C . ARG A 1 69 ? 7.970 6.043 -9.736 1.00 97.38 69 ARG A C 1
ATOM 541 O O . ARG A 1 69 ? 7.660 6.132 -8.552 1.00 97.38 69 ARG A O 1
ATOM 548 N N . LEU A 1 70 ? 8.047 7.098 -10.551 1.00 98.00 70 LEU A N 1
ATOM 549 C CA . LEU A 1 70 ? 7.707 8.453 -10.120 1.00 98.00 70 LEU A CA 1
ATOM 550 C C . LEU A 1 70 ? 6.228 8.580 -9.747 1.00 98.00 70 LEU A C 1
ATOM 552 O O . LEU A 1 70 ? 5.935 9.152 -8.701 1.00 98.00 70 LEU A O 1
ATOM 556 N N . ARG A 1 71 ? 5.312 8.018 -10.547 1.00 97.62 71 ARG A N 1
ATOM 557 C CA . ARG A 1 71 ? 3.878 7.995 -10.216 1.00 97.62 71 ARG A CA 1
ATOM 558 C C . ARG A 1 71 ? 3.635 7.334 -8.858 1.00 97.62 71 ARG A C 1
ATOM 560 O O . ARG A 1 71 ? 3.045 7.967 -7.990 1.00 97.62 71 ARG A O 1
ATOM 567 N N . ILE A 1 72 ? 4.179 6.135 -8.646 1.00 97.50 72 ILE A N 1
ATOM 568 C CA . ILE A 1 72 ? 4.046 5.399 -7.377 1.00 97.50 72 ILE A CA 1
ATOM 569 C C . ILE A 1 72 ? 4.579 6.229 -6.199 1.00 97.50 72 ILE A C 1
ATOM 571 O O . ILE A 1 72 ? 3.942 6.297 -5.151 1.00 97.50 72 ILE A O 1
ATOM 575 N N . ALA A 1 73 ? 5.726 6.897 -6.359 1.00 97.94 73 ALA A N 1
ATOM 576 C CA . ALA A 1 73 ? 6.289 7.745 -5.309 1.00 97.94 73 ALA A CA 1
ATOM 577 C C . ALA A 1 73 ? 5.397 8.959 -4.985 1.00 97.94 73 ALA A C 1
ATOM 579 O O . ALA A 1 73 ? 5.213 9.288 -3.815 1.00 97.94 73 ALA A O 1
ATOM 580 N N . ILE A 1 74 ? 4.823 9.610 -6.001 1.00 98.25 74 ILE A N 1
ATOM 581 C CA . ILE A 1 74 ? 3.910 10.750 -5.829 1.00 98.25 74 ILE A CA 1
ATOM 582 C C . ILE A 1 74 ? 2.629 10.313 -5.110 1.00 98.25 74 ILE A C 1
ATOM 584 O O . ILE A 1 74 ? 2.205 10.958 -4.151 1.00 98.25 74 ILE A O 1
ATOM 588 N N . GLU A 1 75 ? 2.037 9.201 -5.537 1.00 97.44 75 GLU A N 1
ATOM 589 C CA . GLU A 1 75 ? 0.828 8.632 -4.939 1.00 97.44 75 GLU A CA 1
ATOM 590 C C . GLU A 1 75 ? 1.058 8.205 -3.484 1.00 97.44 75 GLU A C 1
ATOM 592 O O . GLU A 1 75 ? 0.234 8.496 -2.610 1.00 97.44 75 GLU A O 1
ATOM 597 N N . LEU A 1 76 ? 2.220 7.608 -3.197 1.00 97.19 76 LEU A N 1
ATOM 598 C CA . LEU A 1 76 ? 2.633 7.274 -1.838 1.00 97.19 76 LEU A CA 1
ATOM 599 C C . LEU A 1 76 ? 2.762 8.530 -0.963 1.00 97.19 76 LEU A C 1
ATOM 601 O O . LEU A 1 76 ? 2.263 8.564 0.161 1.00 97.19 76 LEU A O 1
ATOM 605 N N . CYS A 1 77 ? 3.388 9.591 -1.475 1.00 97.25 77 CYS A N 1
ATOM 606 C CA . CYS A 1 77 ? 3.454 10.868 -0.770 1.00 97.25 77 CYS A CA 1
ATOM 607 C C . CYS A 1 77 ? 2.055 11.442 -0.499 1.00 97.25 77 CYS A C 1
ATOM 609 O O . CYS A 1 77 ? 1.816 11.938 0.599 1.00 97.25 77 CYS A O 1
ATOM 611 N N . SER A 1 78 ? 1.120 11.335 -1.450 1.00 96.69 78 SER A N 1
ATOM 612 C CA . SER A 1 78 ? -0.260 11.812 -1.278 1.00 96.69 78 SER A CA 1
ATOM 613 C C . SER A 1 78 ? -0.963 11.126 -0.105 1.00 96.69 78 SER A C 1
ATOM 615 O O . SER A 1 78 ? -1.508 11.803 0.770 1.00 96.69 78 SER A O 1
ATOM 617 N N . VAL A 1 79 ? -0.904 9.789 -0.031 1.00 95.12 79 VAL A N 1
ATOM 618 C CA . VAL A 1 79 ? -1.527 9.060 1.085 1.00 95.12 79 VAL A CA 1
ATOM 619 C C . VAL A 1 79 ? -0.828 9.346 2.414 1.00 95.12 79 VAL A C 1
ATOM 621 O O . VAL A 1 79 ? -1.502 9.509 3.427 1.00 95.12 79 VAL A O 1
ATOM 624 N N . LEU A 1 80 ? 0.499 9.498 2.433 1.00 94.50 80 LEU A N 1
ATOM 625 C CA . LEU A 1 80 ? 1.223 9.856 3.656 1.00 94.50 80 LEU A CA 1
ATOM 626 C C . LEU A 1 80 ? 0.843 11.251 4.159 1.00 94.50 80 LEU A C 1
ATOM 628 O O . LEU A 1 80 ? 0.610 11.425 5.353 1.00 94.50 80 LEU A O 1
ATOM 632 N N . VAL A 1 81 ? 0.714 12.235 3.265 1.00 94.81 81 VAL A N 1
ATOM 633 C CA . VAL A 1 81 ? 0.219 13.571 3.626 1.00 94.81 81 VAL A CA 1
ATOM 634 C C . VAL A 1 81 ? -1.190 13.476 4.203 1.00 94.81 81 VAL A C 1
ATOM 636 O O . VAL A 1 81 ? -1.454 14.077 5.243 1.00 94.81 81 VAL A O 1
ATOM 639 N N . TYR A 1 82 ? -2.078 12.696 3.583 1.00 92.44 82 TYR A N 1
ATOM 640 C CA . TYR A 1 82 ? -3.435 12.473 4.081 1.00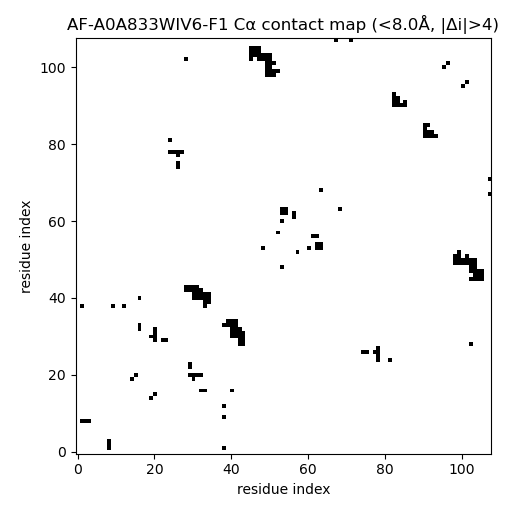 92.44 82 TYR A CA 1
ATOM 641 C C . TYR A 1 82 ? -3.450 11.855 5.489 1.00 92.44 82 TYR A C 1
ATOM 643 O O . TYR A 1 82 ? -4.108 12.387 6.388 1.00 92.44 82 TYR A O 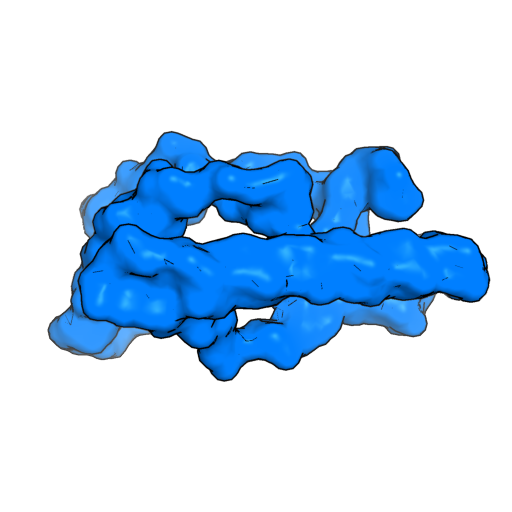1
ATOM 651 N N . LEU A 1 83 ? -2.689 10.780 5.716 1.00 91.00 83 LEU A N 1
ATOM 652 C CA . LEU A 1 83 ? -2.592 10.111 7.019 1.00 91.00 83 LEU A CA 1
ATOM 653 C C . LEU A 1 83 ? -2.025 11.040 8.099 1.00 91.00 83 LEU A C 1
ATOM 655 O O . LEU A 1 83 ? -2.531 11.083 9.223 1.00 91.00 83 LEU A O 1
ATOM 659 N N . HIS A 1 84 ? -1.010 11.832 7.747 1.00 91.38 84 HIS A N 1
ATOM 660 C CA . HIS A 1 84 ? -0.363 12.741 8.687 1.00 91.38 84 HIS A CA 1
ATOM 661 C C . HIS A 1 84 ? -1.196 13.997 8.987 1.00 91.38 84 HIS A C 1
ATOM 663 O O . HIS A 1 84 ? -1.090 14.557 10.078 1.00 91.38 84 HIS A O 1
ATOM 669 N N . SER A 1 85 ? -2.042 14.420 8.043 1.00 86.75 85 SER A N 1
ATOM 670 C CA . SER A 1 85 ? -2.879 15.626 8.153 1.00 86.75 85 SER A CA 1
ATOM 671 C C . SER A 1 85 ? -4.270 15.354 8.734 1.00 86.75 85 SER A C 1
ATOM 673 O O . SER A 1 85 ? -4.989 16.292 9.082 1.00 86.75 85 SER A O 1
ATOM 675 N N . SER A 1 86 ? -4.672 14.083 8.844 1.00 68.50 86 SER A N 1
ATOM 676 C CA . SER A 1 86 ? -5.980 13.687 9.370 1.00 68.50 86 SER A CA 1
ATOM 677 C C . SER A 1 86 ? -6.114 14.061 10.851 1.00 68.50 86 SER A C 1
ATOM 679 O O . SER A 1 86 ? -5.499 13.470 11.738 1.00 68.50 86 SER A O 1
ATOM 681 N N . THR A 1 87 ? -6.939 15.069 11.134 1.00 60.38 87 THR A N 1
ATOM 682 C CA . THR A 1 87 ? -7.212 15.552 12.490 1.00 60.38 87 THR A CA 1
ATOM 683 C C . THR A 1 87 ? -8.355 14.750 13.119 1.00 60.38 87 THR A C 1
ATOM 685 O O . THR A 1 87 ? -9.510 15.144 12.991 1.00 60.38 87 THR A O 1
ATOM 688 N N . ARG A 1 88 ? -8.039 13.620 13.786 1.00 59.16 88 ARG A N 1
ATOM 689 C CA . ARG A 1 88 ? -8.672 13.095 15.033 1.00 59.16 88 ARG A CA 1
ATOM 690 C C . ARG A 1 88 ? -8.346 11.605 15.275 1.00 59.16 88 ARG A C 1
ATOM 692 O O . ARG A 1 88 ? -8.487 10.815 14.351 1.00 59.16 88 ARG A O 1
ATOM 699 N N . PRO A 1 89 ? -8.037 11.175 16.517 1.00 56.50 89 PRO A N 1
ATOM 700 C CA . PRO A 1 89 ? -7.578 11.951 17.674 1.00 56.50 89 PRO A CA 1
ATOM 701 C C . PRO A 1 89 ? -6.050 12.169 17.680 1.00 56.50 89 PRO A C 1
ATOM 703 O O . PRO A 1 89 ? -5.552 12.897 18.534 1.00 56.50 89 PRO A O 1
ATOM 706 N N . ARG A 1 90 ? -5.298 11.563 16.747 1.00 69.06 90 ARG A N 1
ATOM 707 C CA . ARG A 1 90 ? -3.841 11.707 16.582 1.00 69.06 90 ARG A CA 1
ATOM 708 C C . ARG A 1 90 ? -3.454 11.524 15.114 1.00 69.06 90 ARG A C 1
ATOM 710 O O . ARG A 1 90 ? -4.132 10.790 14.403 1.00 69.06 90 ARG A O 1
ATOM 717 N N . THR A 1 91 ? -2.358 12.159 14.704 1.00 81.62 91 THR A N 1
ATOM 718 C CA . THR A 1 91 ? -1.644 11.871 13.451 1.00 81.62 91 THR A CA 1
ATOM 719 C C . THR A 1 91 ? -1.478 10.364 13.284 1.00 81.62 91 THR A C 1
ATOM 721 O O . THR A 1 91 ? -0.989 9.694 14.198 1.00 81.62 91 THR A O 1
ATOM 724 N N . ILE A 1 92 ? -1.879 9.831 12.130 1.00 86.44 92 ILE A N 1
ATOM 725 C CA . ILE A 1 92 ? -1.768 8.401 11.849 1.00 86.44 92 ILE A CA 1
ATOM 726 C C . ILE A 1 92 ? -0.405 8.152 11.223 1.00 86.44 92 ILE A C 1
ATOM 728 O O . ILE A 1 92 ? -0.143 8.581 10.106 1.00 86.44 92 ILE A O 1
ATOM 732 N N . VAL A 1 93 ? 0.462 7.451 11.946 1.00 87.62 93 VAL A N 1
ATOM 733 C CA . VAL A 1 93 ? 1.751 6.991 11.425 1.00 87.62 93 VAL A CA 1
ATOM 734 C C . VAL A 1 93 ? 1.563 5.570 10.907 1.00 87.62 93 VAL A C 1
ATOM 736 O O . VAL A 1 93 ? 1.110 4.713 11.657 1.00 87.62 93 VAL A O 1
ATOM 739 N N . HIS A 1 94 ? 1.923 5.308 9.647 1.00 89.12 94 HIS A N 1
ATOM 740 C CA . HIS A 1 94 ? 1.790 3.970 9.051 1.00 89.12 94 HIS A CA 1
ATOM 741 C C . HIS A 1 94 ? 2.571 2.892 9.831 1.00 89.12 94 HIS A C 1
ATOM 743 O O . HIS A 1 94 ? 2.124 1.759 9.953 1.00 89.12 94 HIS A O 1
ATOM 749 N N . GLY A 1 95 ? 3.756 3.223 10.352 1.00 88.00 95 GLY A N 1
ATOM 750 C CA . GLY A 1 95 ? 4.534 2.354 11.248 1.00 88.00 95 GLY A CA 1
ATOM 751 C C . GLY A 1 95 ? 5.340 1.239 10.565 1.00 88.00 95 GLY A C 1
ATOM 752 O O . GLY A 1 95 ? 6.427 0.930 11.033 1.00 88.00 95 GLY A O 1
ATOM 753 N N . ASP A 1 96 ? 4.871 0.696 9.437 1.00 90.19 96 ASP A N 1
ATOM 754 C CA . ASP A 1 96 ? 5.562 -0.381 8.693 1.00 90.19 96 ASP A CA 1
ATOM 755 C C . ASP A 1 96 ? 5.643 -0.096 7.18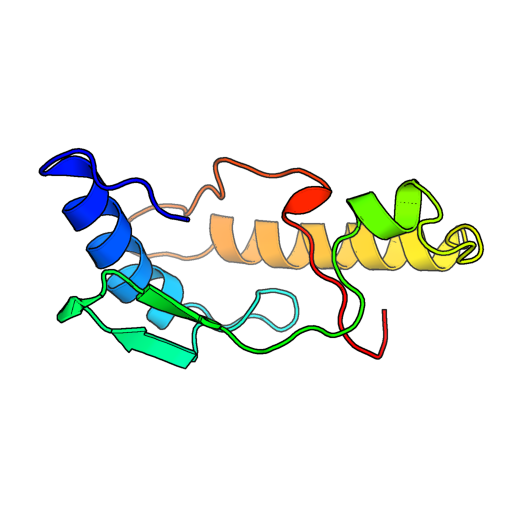1 1.00 90.19 96 ASP A C 1
ATOM 757 O O . ASP A 1 96 ? 5.205 -0.883 6.341 1.00 90.19 96 ASP A O 1
ATOM 761 N N . LEU A 1 97 ? 6.108 1.098 6.801 1.00 94.50 97 LEU A N 1
ATOM 762 C CA . LEU A 1 97 ? 6.176 1.466 5.385 1.00 94.50 97 LEU A CA 1
ATOM 763 C C . LEU A 1 97 ? 7.362 0.772 4.700 1.00 94.50 97 LEU A C 1
ATOM 765 O O . LEU A 1 97 ? 8.520 1.090 4.966 1.00 94.50 97 LEU A O 1
ATOM 769 N N . LYS A 1 98 ? 7.063 -0.150 3.781 1.00 96.19 98 LYS A N 1
ATOM 770 C CA . LYS A 1 98 ? 8.042 -0.902 2.982 1.00 96.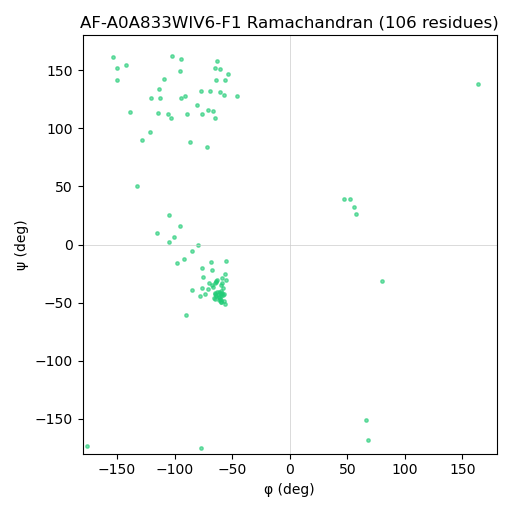19 98 LYS A CA 1
ATOM 771 C C . LYS A 1 98 ? 7.431 -1.353 1.650 1.00 96.19 98 LYS A C 1
ATOM 773 O O . LYS A 1 98 ? 6.207 -1.432 1.561 1.00 96.19 98 LYS A O 1
ATOM 778 N N . PRO A 1 99 ? 8.238 -1.722 0.635 1.00 97.69 99 PRO A N 1
ATOM 779 C CA . PRO A 1 99 ? 7.721 -2.125 -0.678 1.00 97.69 99 PRO A CA 1
ATOM 780 C C . PRO A 1 99 ? 6.706 -3.278 -0.647 1.00 97.69 99 PRO A C 1
ATOM 782 O O . PRO A 1 99 ? 5.797 -3.305 -1.469 1.00 97.69 99 PRO A O 1
ATOM 785 N N . ALA A 1 100 ? 6.817 -4.200 0.313 1.00 97.44 100 ALA A N 1
ATOM 786 C CA . ALA A 1 100 ? 5.875 -5.313 0.467 1.00 97.44 100 ALA A CA 1
ATOM 787 C C . ALA A 1 100 ? 4.459 -4.872 0.899 1.00 97.44 100 ALA A C 1
ATOM 789 O O . ALA A 1 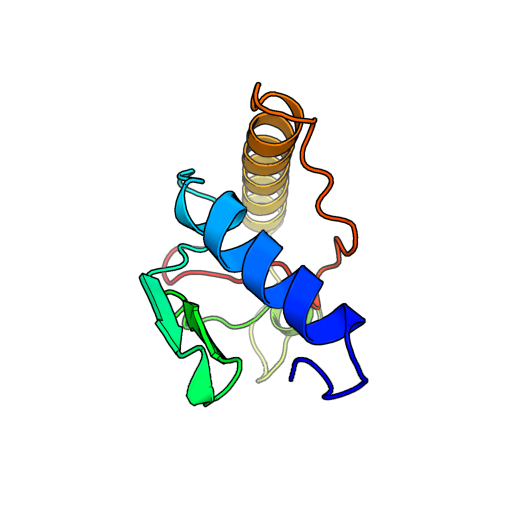100 ? 3.499 -5.592 0.651 1.00 97.44 100 ALA A O 1
ATOM 790 N N . ASN A 1 101 ? 4.326 -3.684 1.502 1.00 96.81 101 ASN A N 1
ATOM 791 C CA . ASN A 1 101 ? 3.052 -3.122 1.967 1.00 96.81 101 ASN A CA 1
ATOM 792 C C . ASN A 1 101 ? 2.477 -2.068 1.000 1.00 96.81 101 ASN A C 1
ATOM 794 O O . ASN A 1 101 ? 1.480 -1.423 1.309 1.00 96.81 101 ASN A O 1
ATOM 798 N N . ILE A 1 102 ? 3.098 -1.877 -0.167 1.00 97.31 102 ILE A N 1
ATOM 799 C CA . ILE A 1 102 ? 2.580 -1.021 -1.239 1.00 97.31 102 ILE A CA 1
ATOM 800 C C . ILE A 1 102 ? 1.990 -1.950 -2.291 1.00 97.31 102 ILE A C 1
ATOM 802 O O . ILE A 1 102 ? 2.731 -2.661 -2.965 1.00 97.31 102 ILE A O 1
ATOM 806 N N . LEU A 1 103 ? 0.667 -1.973 -2.402 1.00 97.31 103 LEU A N 1
ATOM 807 C CA . LEU A 1 103 ? -0.053 -2.840 -3.331 1.00 97.31 103 LEU A CA 1
ATOM 808 C C . LEU A 1 103 ? -0.371 -2.101 -4.631 1.00 97.31 103 LEU A C 1
ATOM 810 O O . LEU A 1 103 ? -0.561 -0.886 -4.627 1.00 97.31 103 LEU A O 1
ATOM 814 N N . LEU A 1 104 ? -0.425 -2.840 -5.736 1.00 96.31 104 LEU A N 1
ATOM 815 C CA . LEU A 1 104 ? -0.620 -2.286 -7.072 1.00 96.31 104 LEU A CA 1
ATOM 816 C C . LEU A 1 104 ? -1.979 -2.705 -7.637 1.00 96.31 104 LEU A C 1
ATOM 818 O O . LEU A 1 104 ? -2.314 -3.893 -7.696 1.00 96.31 104 LEU A O 1
ATOM 822 N N . ASP A 1 105 ? -2.760 -1.712 -8.055 1.00 93.69 105 ASP A N 1
ATOM 823 C CA . ASP A 1 105 ? -4.054 -1.909 -8.703 1.00 93.69 105 ASP A CA 1
ATOM 824 C C . ASP A 1 105 ? -3.884 -2.342 -10.171 1.00 93.69 105 ASP A C 1
ATOM 826 O O . ASP A 1 105 ? -2.772 -2.579 -10.642 1.00 93.69 105 ASP A O 1
ATOM 830 N N . SER A 1 106 ? -4.980 -2.459 -10.921 1.00 90.94 106 SER A N 1
ATOM 831 C CA . SER A 1 106 ? -4.936 -2.825 -12.343 1.00 90.94 106 SER A CA 1
ATOM 832 C C . SER A 1 106 ? -4.310 -1.764 -13.261 1.00 90.94 106 SER A C 1
ATOM 834 O O . SER A 1 106 ? -3.998 -2.090 -14.404 1.00 90.94 106 SER A O 1
ATOM 836 N N . ASN A 1 107 ? -4.144 -0.521 -12.796 1.00 84.75 107 ASN A N 1
ATOM 837 C CA . ASN A 1 107 ? -3.774 0.651 -13.599 1.00 84.75 107 ASN A CA 1
ATOM 838 C C . ASN A 1 107 ? -2.399 1.247 -13.227 1.00 84.75 107 ASN A C 1
ATOM 840 O O . ASN A 1 107 ? -2.073 2.355 -13.684 1.00 84.75 107 ASN A O 1
ATOM 844 N N . TYR A 1 108 ? -1.629 0.534 -12.395 1.00 69.62 108 TYR A N 1
ATOM 845 C CA . TYR A 1 108 ? -0.359 0.985 -11.817 1.00 69.62 108 TYR A CA 1
ATOM 846 C C . TYR A 1 108 ? 0.702 1.408 -12.822 1.00 69.62 108 TYR A C 1
ATOM 848 O O . TYR A 1 108 ? 0.619 1.119 -14.040 1.00 69.62 108 TYR A O 1
#

Solvent-accessible surface area (backbone atoms only — not comparable to full-atom values): 6680 Å² total; per-residue (Å²): 130,88,66,94,60,67,78,57,44,58,49,52,52,52,47,44,56,67,52,48,56,70,60,84,51,99,68,45,90,46,57,74,51,70,40,79,94,72,74,40,75,40,60,67,88,51,84,59,44,24,45,40,47,45,74,68,26,50,96,76,41,74,74,76,51,72,68,51,53,51,50,53,52,53,43,51,50,52,38,50,51,50,37,52,66,41,91,70,97,55,63,49,73,85,88,68,88,49,50,73,73,38,72,27,49,94,80,108